Protein AF-A0A1E3LH32-F1 (afdb_monomer)

Solvent-accessible surface area (backbone atoms only — not comparable to full-atom values): 4294 Å² total; per-residue (Å²): 134,82,78,82,80,76,55,66,51,58,52,52,28,51,50,29,52,51,51,40,52,54,39,50,51,53,37,54,48,51,74,64,54,79,85,58,57,85,90,45,48,70,58,46,52,52,49,39,53,54,38,53,56,49,40,56,53,31,50,54,51,26,51,53,23,50,52,53,33,43,74,70,62,78,51,129

Sequence (76 aa):
MSAPKIPEHVREAMHAHTDLNTFGVIVAILEGGCLYRNDSQPVALKMIQMCNKEMQRLLKAQDAAIVTSRAKGDLK

Radius of gyration: 16.99 Å; Cα contacts (8 Å, |Δi|>4): 54; chains: 1; bounding box: 30×30×48 Å

pLDDT: mean 84.76, std 10.17, range [49.97, 96.0]

Foldseek 3Di:
DDPDDDPVLNVLLVVLVVLLVVLVVLLVVLVVVPPDDPVCNVVSVVSNVVSVVVNVVSVVSNVVSVVVCVVVVVDD

Structure (mmCIF, N/CA/C/O backbone):
data_AF-A0A1E3LH32-F1
#
_entry.id   AF-A0A1E3LH32-F1
#
loop_
_atom_site.group_PDB
_atom_site.id
_atom_site.type_symbol
_atom_site.label_atom_id
_atom_site.label_alt_id
_atom_site.label_comp_id
_atom_site.label_asym_id
_atom_site.label_entity_id
_atom_site.label_seq_id
_atom_site.pdbx_PDB_ins_code
_atom_site.Cartn_x
_atom_site.Cartn_y
_atom_site.Cartn_z
_atom_site.occupancy
_atom_site.B_iso_or_equiv
_atom_site.auth_seq_id
_atom_site.auth_comp_id
_atom_site.auth_asym_id
_atom_site.auth_atom_id
_atom_site.pdbx_PDB_model_num
ATOM 1 N N . MET A 1 1 ? -11.305 -28.037 25.534 1.00 49.97 1 MET A N 1
ATOM 2 C CA . MET A 1 1 ? -10.977 -26.601 25.681 1.00 49.97 1 MET A CA 1
ATOM 3 C C . MET A 1 1 ? -11.177 -25.947 24.323 1.00 49.97 1 MET A C 1
ATOM 5 O O . MET A 1 1 ? -10.495 -26.335 23.387 1.00 49.97 1 MET A O 1
ATOM 9 N N . SER A 1 2 ? -12.171 -25.067 24.176 1.00 55.91 2 SER A N 1
ATOM 10 C CA . SER A 1 2 ? -12.404 -24.349 22.913 1.00 55.91 2 SER A CA 1
ATOM 11 C C . SER A 1 2 ? -11.364 -23.238 22.779 1.00 55.91 2 SER A C 1
ATOM 13 O O . SER A 1 2 ? -11.147 -22.507 23.743 1.00 55.91 2 SER A O 1
ATOM 15 N N . ALA A 1 3 ? -10.715 -23.121 21.619 1.00 65.00 3 ALA A N 1
ATOM 16 C CA . ALA A 1 3 ? -9.757 -22.049 21.361 1.00 65.00 3 ALA A CA 1
ATOM 17 C C . ALA A 1 3 ? -10.426 -20.670 21.550 1.00 65.00 3 ALA A C 1
ATOM 19 O O . ALA A 1 3 ? -11.603 -20.519 21.190 1.00 65.00 3 ALA A O 1
ATOM 20 N N . PRO A 1 4 ? -9.718 -19.672 22.110 1.00 66.50 4 PRO A N 1
ATOM 21 C CA . PRO A 1 4 ? -10.248 -18.321 22.225 1.00 66.50 4 PRO A CA 1
ATOM 22 C C . PRO A 1 4 ? -10.555 -17.775 20.825 1.00 66.50 4 PRO A C 1
ATOM 24 O O . PRO A 1 4 ? -9.710 -17.807 19.929 1.00 66.50 4 PRO A O 1
ATOM 27 N N . LYS A 1 5 ? -11.789 -17.302 20.618 1.00 80.19 5 LYS A N 1
ATOM 28 C CA . LYS A 1 5 ? -12.179 -16.646 19.366 1.00 80.19 5 LYS A CA 1
ATOM 29 C C . LYS A 1 5 ? -11.475 -15.295 19.297 1.00 80.19 5 LYS A C 1
ATOM 31 O O . LYS A 1 5 ? -11.765 -14.417 20.104 1.00 80.19 5 LYS A O 1
ATOM 36 N N . ILE A 1 6 ? -10.564 -15.145 18.338 1.00 78.69 6 ILE A N 1
ATOM 37 C CA . ILE A 1 6 ? -9.929 -13.860 18.032 1.00 78.69 6 ILE A CA 1
ATOM 38 C C . ILE A 1 6 ? -11.034 -12.885 17.595 1.00 78.69 6 ILE A C 1
ATOM 40 O O . ILE A 1 6 ? -11.812 -13.239 16.700 1.00 78.69 6 ILE A O 1
ATOM 44 N N . PRO A 1 7 ? -11.140 -11.694 18.209 1.00 82.50 7 PRO A N 1
ATOM 45 C CA . PRO A 1 7 ? -12.099 -10.685 17.784 1.00 82.50 7 PRO A CA 1
ATOM 46 C C . PRO A 1 7 ? -11.874 -10.286 16.322 1.00 82.50 7 PRO A C 1
ATOM 48 O O . PRO A 1 7 ? -10.734 -10.138 15.888 1.00 82.50 7 PRO A O 1
ATOM 51 N N . GLU A 1 8 ? -12.950 -10.065 15.566 1.00 83.25 8 GLU A N 1
ATOM 52 C CA . GLU A 1 8 ? -12.838 -9.831 14.117 1.00 83.25 8 GLU A CA 1
ATOM 53 C C . GLU A 1 8 ? -11.970 -8.616 13.770 1.00 83.25 8 GLU A C 1
ATOM 55 O O . GLU A 1 8 ? -11.104 -8.698 12.911 1.00 83.25 8 GLU A O 1
ATOM 60 N N . HIS A 1 9 ? -12.084 -7.535 14.539 1.00 78.31 9 HIS A N 1
ATOM 61 C CA . HIS A 1 9 ? -11.251 -6.345 14.364 1.00 78.31 9 HIS A CA 1
ATOM 62 C C . HIS A 1 9 ? -9.745 -6.616 14.588 1.00 78.31 9 HIS A C 1
ATOM 64 O O . HIS A 1 9 ? -8.900 -5.981 13.965 1.00 78.31 9 HIS A O 1
ATOM 70 N N . VAL A 1 10 ? -9.380 -7.579 15.446 1.00 80.44 10 VAL A N 1
ATOM 71 C CA . VAL A 1 10 ? -7.977 -8.001 15.620 1.00 80.44 10 VAL A CA 1
ATOM 72 C C . VAL A 1 10 ? -7.510 -8.777 14.391 1.00 80.44 10 VAL A C 1
ATOM 74 O O . VAL A 1 10 ? -6.408 -8.546 13.900 1.00 80.44 10 VAL A O 1
ATOM 77 N N . ARG A 1 11 ? -8.360 -9.658 13.849 1.00 85.44 11 ARG A N 1
ATOM 78 C CA . ARG A 1 11 ? -8.082 -10.390 12.605 1.00 85.44 11 ARG A CA 1
ATOM 79 C C . ARG A 1 11 ? -7.895 -9.430 11.424 1.00 85.44 11 ARG A C 1
ATOM 81 O O . ARG A 1 11 ? -6.935 -9.578 10.674 1.00 85.44 11 ARG A O 1
ATOM 88 N N . GLU A 1 12 ? -8.765 -8.433 11.288 1.00 80.44 12 GLU A N 1
ATOM 89 C CA . GLU A 1 12 ? -8.665 -7.386 10.264 1.00 80.44 12 GLU A CA 1
ATOM 90 C C . GLU A 1 12 ? -7.356 -6.595 10.387 1.00 80.44 12 GLU A C 1
ATOM 92 O O . GLU A 1 12 ? -6.660 -6.403 9.391 1.00 80.44 12 GLU A O 1
ATOM 97 N N . ALA A 1 13 ? -6.966 -6.203 11.607 1.00 79.38 13 ALA A N 1
ATOM 98 C CA . ALA A 1 13 ? -5.693 -5.524 11.850 1.00 79.38 13 ALA A CA 1
ATOM 99 C C . ALA A 1 13 ? -4.478 -6.397 11.491 1.00 79.38 13 ALA A C 1
ATOM 101 O O . ALA A 1 13 ? -3.504 -5.892 10.929 1.00 79.38 13 ALA A O 1
ATOM 102 N N . MET A 1 14 ? -4.531 -7.701 11.789 1.00 85.31 14 MET A N 1
ATOM 103 C CA . MET A 1 14 ? -3.476 -8.654 11.430 1.00 85.31 14 MET A CA 1
ATOM 104 C C . MET A 1 14 ? -3.352 -8.818 9.914 1.00 85.31 14 MET A C 1
ATOM 106 O O . MET A 1 14 ? -2.243 -8.738 9.390 1.00 85.31 14 MET A O 1
ATOM 110 N N . HIS A 1 15 ? -4.471 -9.002 9.205 1.00 88.06 15 HIS A N 1
ATOM 111 C CA . HIS A 1 15 ? -4.456 -9.108 7.744 1.00 88.06 15 HIS A CA 1
ATOM 112 C C . HIS A 1 15 ? -3.938 -7.829 7.095 1.00 88.06 15 HIS A C 1
ATOM 114 O O . HIS A 1 15 ? -3.025 -7.900 6.278 1.00 88.06 15 HIS A O 1
ATOM 120 N N . ALA A 1 16 ? -4.430 -6.664 7.526 1.00 83.81 16 ALA A N 1
ATOM 121 C CA . ALA A 1 16 ? -3.945 -5.390 7.016 1.00 83.81 16 ALA A CA 1
ATOM 122 C C . ALA A 1 16 ? -2.432 -5.230 7.232 1.00 83.81 16 ALA A C 1
ATOM 124 O O . ALA A 1 16 ? -1.731 -4.785 6.328 1.00 83.81 16 ALA A O 1
ATOM 125 N N . HIS A 1 17 ? -1.905 -5.648 8.388 1.00 86.19 17 HIS A N 1
ATOM 126 C CA . HIS A 1 17 ? -0.468 -5.619 8.655 1.00 86.19 17 HIS A CA 1
ATOM 127 C C . HIS A 1 17 ? 0.338 -6.533 7.720 1.00 86.19 17 HIS A C 1
ATOM 129 O O . HIS A 1 17 ? 1.370 -6.119 7.190 1.00 86.19 17 HIS A O 1
ATOM 135 N N . THR A 1 18 ? -0.120 -7.770 7.507 1.00 91.31 18 THR A N 1
ATOM 136 C CA . THR A 1 18 ? 0.535 -8.707 6.583 1.00 91.31 18 THR A CA 1
ATOM 137 C C . THR A 1 18 ? 0.517 -8.178 5.152 1.00 91.31 18 THR A C 1
ATOM 139 O O . THR A 1 18 ? 1.568 -8.150 4.512 1.00 91.31 18 THR A O 1
ATOM 142 N N . ASP A 1 19 ? -0.631 -7.693 4.680 1.00 90.31 19 ASP A N 1
ATOM 143 C CA . ASP A 1 19 ? -0.783 -7.160 3.326 1.00 90.31 19 ASP A CA 1
ATOM 144 C C . ASP A 1 19 ? 0.098 -5.919 3.112 1.00 90.31 19 ASP A C 1
ATOM 146 O O . ASP A 1 19 ? 0.760 -5.797 2.080 1.00 90.31 19 ASP A O 1
ATOM 150 N N . LEU A 1 20 ? 0.186 -5.031 4.112 1.00 91.12 20 LEU A N 1
ATOM 151 C CA . LEU A 1 20 ? 1.102 -3.886 4.099 1.00 91.12 20 LEU A CA 1
ATOM 152 C C . LEU A 1 20 ? 2.557 -4.322 3.920 1.00 91.12 20 LEU A C 1
ATOM 154 O O . LEU A 1 20 ? 3.271 -3.751 3.096 1.00 91.12 20 LEU A O 1
ATOM 158 N N . ASN A 1 21 ? 2.992 -5.347 4.654 1.00 93.81 21 ASN A N 1
ATOM 159 C CA . ASN A 1 21 ? 4.348 -5.869 4.533 1.00 93.81 21 ASN A CA 1
ATOM 160 C C . ASN A 1 21 ? 4.598 -6.472 3.141 1.00 93.81 21 ASN A C 1
ATOM 162 O O . ASN A 1 21 ? 5.634 -6.215 2.531 1.00 93.81 21 ASN A O 1
ATOM 166 N N . THR A 1 22 ? 3.634 -7.222 2.599 1.00 94.50 22 THR A N 1
ATOM 167 C CA . THR A 1 22 ? 3.726 -7.783 1.245 1.00 94.50 22 THR A CA 1
ATOM 168 C C . THR A 1 22 ? 3.853 -6.692 0.184 1.00 94.50 22 THR A C 1
ATOM 170 O O . THR A 1 22 ? 4.753 -6.763 -0.656 1.00 94.50 22 THR A O 1
ATOM 173 N N . PHE A 1 23 ? 3.008 -5.658 0.225 1.00 92.38 23 PHE A N 1
ATOM 174 C CA . PHE A 1 23 ? 3.107 -4.544 -0.720 1.00 92.38 23 PHE A CA 1
ATOM 175 C C . PHE A 1 23 ? 4.411 -3.761 -0.556 1.00 92.38 23 PHE A C 1
ATOM 177 O O . PHE A 1 23 ? 5.029 -3.415 -1.562 1.00 92.38 23 PHE A O 1
ATOM 184 N N . GLY A 1 24 ? 4.873 -3.551 0.679 1.00 92.31 24 GLY A N 1
ATOM 185 C CA . GLY A 1 24 ? 6.161 -2.918 0.955 1.00 92.31 24 GLY A CA 1
ATOM 186 C C . GLY A 1 24 ? 7.335 -3.676 0.332 1.00 92.31 24 GLY A C 1
ATOM 187 O O . GLY A 1 24 ? 8.193 -3.067 -0.304 1.00 92.31 24 GLY A O 1
ATOM 188 N N . VAL A 1 25 ? 7.343 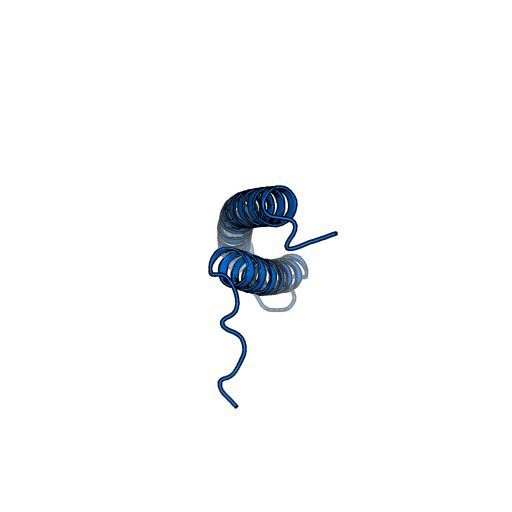-5.010 0.426 1.00 94.25 25 VAL A N 1
ATOM 189 C CA 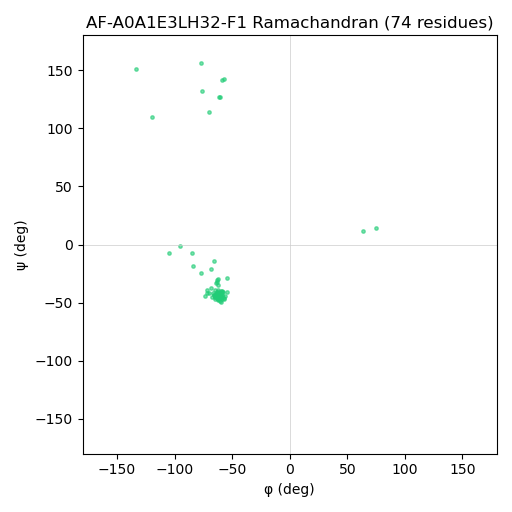. VAL A 1 25 ? 8.365 -5.855 -0.216 1.00 94.25 25 VAL A CA 1
ATOM 190 C C . VAL A 1 25 ? 8.321 -5.727 -1.739 1.00 94.25 25 VAL A C 1
ATOM 192 O O . VAL A 1 25 ? 9.368 -5.577 -2.366 1.00 94.25 25 VAL A O 1
ATOM 195 N N . ILE A 1 26 ? 7.129 -5.747 -2.347 1.00 91.88 26 ILE A N 1
ATOM 196 C CA . ILE A 1 26 ? 6.981 -5.574 -3.802 1.00 91.88 26 ILE A CA 1
ATOM 197 C C . ILE A 1 26 ? 7.531 -4.212 -4.237 1.00 91.88 26 ILE A C 1
ATOM 199 O O . ILE A 1 26 ? 8.286 -4.142 -5.206 1.00 91.88 26 ILE A O 1
ATOM 203 N N . VAL A 1 27 ? 7.190 -3.141 -3.515 1.00 93.38 27 VAL A N 1
ATOM 204 C CA . VAL A 1 27 ? 7.699 -1.793 -3.799 1.00 93.38 27 VAL A CA 1
ATOM 205 C C . VAL A 1 27 ? 9.220 -1.759 -3.697 1.00 93.38 27 VAL A C 1
ATOM 207 O O . VAL A 1 27 ? 9.855 -1.339 -4.655 1.00 93.38 27 VAL A O 1
ATOM 210 N N . ALA A 1 28 ? 9.812 -2.282 -2.621 1.00 92.19 28 ALA A N 1
ATOM 211 C CA . ALA A 1 28 ? 11.264 -2.285 -2.434 1.00 92.19 28 ALA A CA 1
ATOM 212 C C . ALA A 1 28 ? 12.008 -3.034 -3.554 1.00 92.19 28 ALA A C 1
ATOM 214 O O . ALA A 1 28 ? 13.047 -2.585 -4.038 1.00 92.19 28 ALA A O 1
ATOM 215 N N . ILE A 1 29 ? 11.459 -4.166 -3.999 1.00 91.19 29 ILE A N 1
ATOM 216 C CA . ILE A 1 29 ? 12.009 -4.947 -5.110 1.00 91.19 29 ILE A CA 1
ATOM 217 C C . ILE A 1 29 ? 11.952 -4.157 -6.424 1.00 91.19 29 ILE A C 1
ATOM 219 O O . ILE A 1 29 ? 12.919 -4.152 -7.189 1.00 91.19 29 ILE A O 1
ATOM 223 N N . LEU A 1 30 ? 10.824 -3.497 -6.699 1.00 90.19 30 LEU A N 1
ATOM 224 C CA . LEU A 1 30 ? 10.652 -2.702 -7.912 1.00 90.19 30 LEU A CA 1
ATOM 225 C C . LEU A 1 30 ? 11.509 -1.427 -7.871 1.00 90.19 30 LEU A C 1
ATOM 227 O O . LEU A 1 30 ? 12.164 -1.096 -8.849 1.00 90.19 30 LEU A O 1
ATOM 231 N N . GLU A 1 31 ? 11.594 -0.730 -6.746 1.00 89.00 31 GLU A N 1
ATOM 232 C CA . GLU A 1 31 ? 12.462 0.446 -6.604 1.00 89.00 31 GL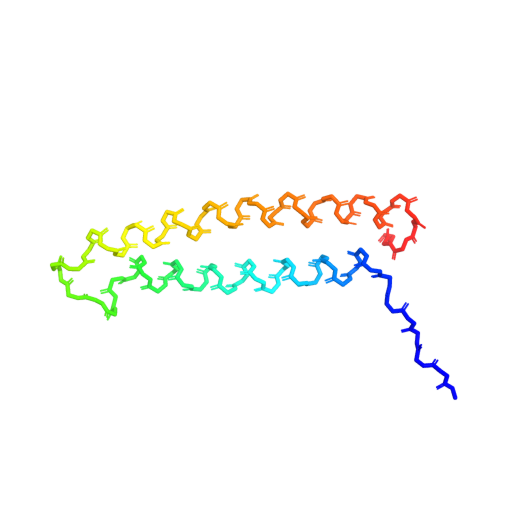U A CA 1
ATOM 233 C C . GLU A 1 31 ? 13.947 0.092 -6.732 1.00 89.00 31 GLU A C 1
ATOM 235 O O . GLU A 1 31 ? 14.720 0.866 -7.296 1.00 89.00 31 GLU A O 1
ATOM 240 N N . GLY A 1 32 ? 14.340 -1.104 -6.284 1.00 86.88 32 GLY A N 1
ATOM 241 C CA . GLY A 1 32 ? 15.699 -1.616 -6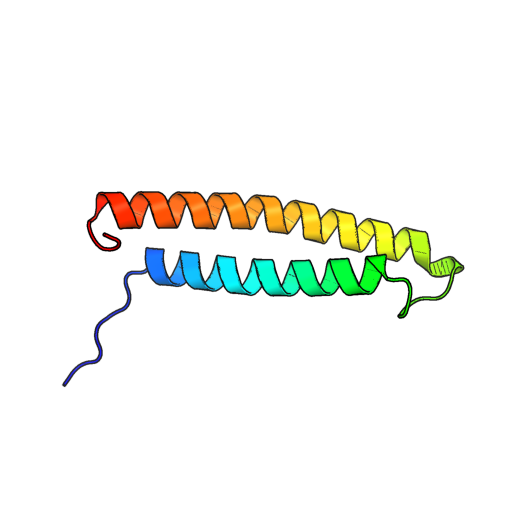.446 1.00 86.88 32 GLY A CA 1
ATOM 242 C C . GLY A 1 32 ? 16.107 -1.874 -7.901 1.00 86.88 32 GLY A C 1
ATOM 243 O O . GLY A 1 32 ? 17.292 -2.059 -8.167 1.00 86.88 32 GLY A O 1
ATOM 244 N N . GLY A 1 33 ? 15.158 -1.910 -8.847 1.00 80.75 33 GLY A N 1
ATOM 245 C CA . GLY A 1 33 ? 15.437 -2.056 -10.280 1.00 80.75 33 GLY A CA 1
ATOM 246 C C . GLY A 1 33 ? 16.106 -3.378 -10.677 1.00 80.75 33 GLY A C 1
ATOM 247 O O . GLY A 1 33 ? 16.580 -3.513 -11.801 1.00 80.75 33 GLY A O 1
ATOM 248 N N . CYS A 1 34 ? 16.164 -4.361 -9.774 1.00 78.00 34 CYS A N 1
ATOM 249 C CA . CYS A 1 34 ? 16.934 -5.590 -9.967 1.00 78.00 34 CYS A CA 1
ATOM 250 C C . CYS A 1 34 ? 16.196 -6.669 -10.776 1.00 78.00 34 CYS A C 1
ATOM 252 O O . CYS A 1 34 ? 16.837 -7.579 -11.298 1.00 78.00 34 CYS A O 1
ATOM 254 N N . LEU A 1 35 ? 14.864 -6.580 -10.893 1.00 76.62 35 LEU A N 1
ATOM 255 C CA . LEU A 1 35 ? 14.030 -7.615 -11.521 1.00 76.62 35 LEU A CA 1
ATOM 256 C C . LEU A 1 35 ? 13.506 -7.273 -12.922 1.00 76.62 35 LEU A C 1
ATOM 258 O O . LEU A 1 35 ? 12.901 -8.136 -13.557 1.00 76.62 35 LEU A O 1
ATOM 262 N N . TYR A 1 36 ? 13.702 -6.052 -13.423 1.00 79.38 36 TYR A N 1
ATOM 263 C CA . TYR A 1 36 ? 13.160 -5.645 -14.722 1.00 79.38 36 TYR A CA 1
ATOM 264 C C . TYR A 1 36 ? 14.189 -4.916 -15.587 1.00 79.38 36 TYR A C 1
ATOM 266 O O . TYR A 1 36 ? 15.107 -4.266 -15.097 1.00 79.38 36 T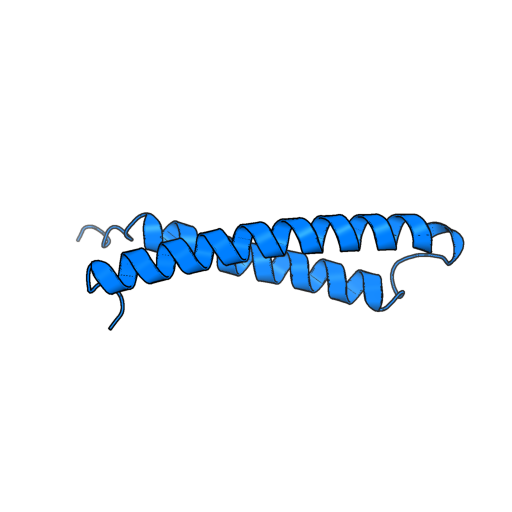YR A O 1
ATOM 274 N N . ARG A 1 37 ? 14.038 -5.043 -16.909 1.00 78.56 37 ARG A N 1
ATOM 275 C CA . ARG A 1 37 ? 14.882 -4.358 -17.898 1.00 78.56 37 ARG A CA 1
ATOM 276 C C . ARG A 1 37 ? 14.464 -2.888 -18.021 1.00 78.56 37 ARG A C 1
ATOM 278 O O . ARG A 1 37 ? 13.319 -2.548 -17.745 1.00 78.56 37 ARG A O 1
ATOM 285 N N . ASN A 1 38 ? 15.368 -2.012 -18.466 1.00 76.50 38 ASN A N 1
ATOM 286 C CA . ASN A 1 38 ? 15.137 -0.555 -18.526 1.00 76.50 38 ASN A CA 1
ATOM 287 C C . ASN A 1 38 ? 13.870 -0.136 -19.305 1.00 76.50 38 ASN A C 1
ATOM 289 O O . ASN A 1 38 ? 13.257 0.877 -18.989 1.00 76.50 38 ASN A O 1
ATOM 293 N N . ASP A 1 39 ? 13.443 -0.924 -20.292 1.00 84.69 39 ASP A N 1
ATOM 294 C CA . ASP A 1 39 ? 12.206 -0.719 -21.061 1.00 84.69 39 ASP A CA 1
ATOM 295 C C . ASP A 1 39 ? 10.918 -0.944 -20.244 1.00 84.69 39 ASP A C 1
ATOM 297 O O . ASP A 1 39 ? 9.854 -0.425 -20.577 1.00 84.69 39 ASP A O 1
ATOM 301 N N . SER A 1 40 ? 11.019 -1.679 -19.140 1.00 86.50 40 SER A N 1
ATOM 302 C CA . SER A 1 40 ? 9.913 -2.068 -18.265 1.00 86.50 40 SER A CA 1
ATOM 303 C C . SER A 1 40 ? 9.735 -1.121 -17.069 1.00 86.50 40 SER A C 1
ATOM 305 O O . SER A 1 40 ? 8.796 -1.279 -16.285 1.00 86.50 40 SER A O 1
ATOM 307 N N . GLN A 1 41 ? 10.586 -0.094 -16.942 1.00 88.31 41 GLN A N 1
ATOM 308 C CA . GLN A 1 41 ? 10.521 0.908 -15.872 1.00 88.31 41 GLN A CA 1
ATOM 309 C C . GLN A 1 41 ? 9.151 1.610 -15.761 1.00 88.31 41 GLN A C 1
ATOM 311 O O . GLN A 1 41 ? 8.658 1.758 -14.640 1.00 88.31 41 GLN A O 1
ATOM 316 N N . PRO A 1 42 ? 8.461 1.993 -16.858 1.00 91.38 42 PRO A N 1
ATOM 317 C CA . PRO A 1 42 ? 7.136 2.606 -16.752 1.00 91.38 42 PRO A CA 1
ATOM 318 C C . PRO A 1 42 ? 6.083 1.673 -16.137 1.00 91.38 42 PRO A C 1
ATOM 320 O O . PRO A 1 42 ? 5.168 2.134 -15.453 1.00 91.38 42 PRO A O 1
ATOM 323 N N . VAL A 1 43 ? 6.199 0.361 -16.368 1.00 91.25 43 VAL A N 1
ATOM 324 C CA . VAL A 1 43 ? 5.296 -0.644 -15.789 1.00 91.25 43 VAL A CA 1
ATOM 325 C C . VAL A 1 43 ? 5.593 -0.821 -14.302 1.00 91.25 43 VAL A C 1
ATOM 327 O O . VAL A 1 43 ? 4.660 -0.788 -13.499 1.00 91.25 43 VAL A O 1
ATOM 330 N N . ALA A 1 44 ? 6.872 -0.909 -13.925 1.00 90.50 44 ALA A N 1
ATOM 331 C CA . ALA A 1 44 ? 7.290 -0.961 -12.526 1.00 90.50 44 ALA A CA 1
ATOM 332 C C . ALA A 1 44 ? 6.771 0.252 -11.731 1.00 90.50 44 ALA A C 1
ATOM 334 O O . ALA A 1 44 ? 6.181 0.084 -10.666 1.00 90.50 44 ALA A O 1
ATOM 335 N N . LEU A 1 45 ? 6.872 1.464 -12.291 1.00 92.38 45 LEU A N 1
ATOM 336 C CA . LEU A 1 45 ? 6.336 2.683 -11.673 1.00 92.38 45 LEU A CA 1
ATOM 337 C C . LEU A 1 45 ? 4.814 2.629 -11.473 1.00 92.38 45 LEU A C 1
ATOM 339 O O . LEU A 1 45 ? 4.322 3.018 -10.414 1.00 92.38 45 LEU A O 1
ATOM 343 N N . LYS A 1 46 ? 4.054 2.111 -12.447 1.00 94.75 46 LYS A N 1
ATOM 344 C CA . LYS A 1 46 ? 2.602 1.912 -12.285 1.00 94.75 46 LYS A CA 1
ATOM 345 C C . LYS A 1 46 ? 2.287 0.906 -11.178 1.00 94.75 46 LYS A C 1
ATOM 347 O O . LYS A 1 46 ? 1.367 1.132 -10.397 1.00 94.75 46 LYS A O 1
ATOM 352 N N . MET A 1 47 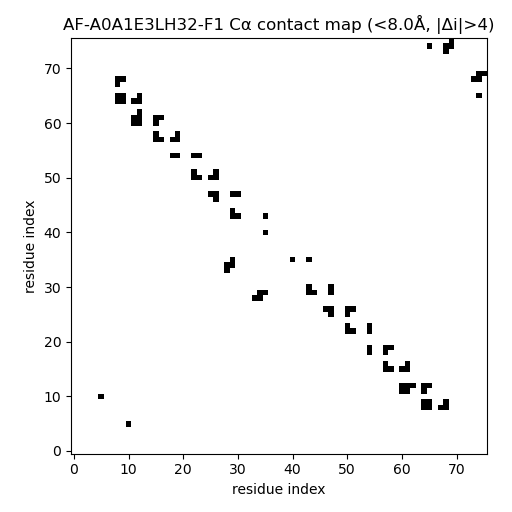? 3.043 -0.188 -11.090 1.00 93.50 47 MET A N 1
ATOM 353 C CA . MET A 1 47 ? 2.876 -1.186 -10.029 1.00 93.50 47 MET A CA 1
ATOM 354 C C . MET A 1 47 ? 3.170 -0.595 -8.648 1.00 93.50 47 MET A C 1
ATOM 356 O O . MET A 1 47 ? 2.371 -0.790 -7.734 1.00 93.50 47 MET A O 1
ATOM 360 N N . ILE A 1 48 ? 4.238 0.197 -8.515 1.00 94.00 48 ILE A N 1
ATOM 361 C CA . ILE A 1 48 ? 4.562 0.930 -7.283 1.00 94.00 48 ILE A CA 1
ATOM 362 C C . ILE A 1 48 ? 3.413 1.869 -6.896 1.00 94.00 48 ILE A C 1
ATOM 364 O O . ILE A 1 48 ? 2.966 1.858 -5.752 1.00 94.00 48 ILE A O 1
ATOM 368 N N . GLN A 1 49 ? 2.873 2.640 -7.845 1.00 96.00 49 GLN A N 1
ATOM 369 C CA . GLN A 1 49 ? 1.737 3.533 -7.589 1.00 96.00 49 GLN A CA 1
ATOM 370 C C . GLN A 1 49 ? 0.495 2.778 -7.095 1.00 96.00 49 GLN A C 1
ATOM 372 O O . GLN A 1 49 ? -0.166 3.234 -6.161 1.00 96.00 49 GLN A O 1
ATOM 377 N N . MET A 1 50 ? 0.183 1.621 -7.687 1.00 95.56 50 MET A N 1
ATOM 378 C CA . MET A 1 50 ? -0.929 0.782 -7.232 1.00 95.56 50 MET A CA 1
ATOM 379 C C . MET A 1 50 ? -0.687 0.236 -5.822 1.00 95.56 50 MET A C 1
ATOM 381 O O . MET A 1 50 ? -1.582 0.335 -4.983 1.00 95.56 50 MET A O 1
ATOM 385 N N . CYS A 1 51 ? 0.521 -0.262 -5.537 1.00 93.56 51 CYS A N 1
ATOM 386 C CA . CYS A 1 51 ? 0.887 -0.749 -4.206 1.00 93.56 51 CYS A CA 1
ATOM 387 C C . CYS A 1 51 ? 0.786 0.370 -3.163 1.00 93.56 51 CYS A C 1
ATOM 389 O O . CYS A 1 51 ? 0.160 0.182 -2.129 1.00 93.56 51 CYS A O 1
ATOM 391 N N . ASN A 1 52 ? 1.309 1.563 -3.452 1.00 94.75 52 ASN A N 1
ATOM 392 C CA . ASN A 1 52 ? 1.229 2.716 -2.551 1.00 94.75 52 ASN A CA 1
ATOM 393 C C . ASN A 1 52 ? -0.216 3.132 -2.256 1.00 94.75 52 ASN A C 1
ATOM 395 O O . ASN A 1 52 ? -0.562 3.400 -1.104 1.00 94.75 52 ASN A O 1
ATOM 399 N N . LYS A 1 53 ? -1.082 3.149 -3.277 1.00 95.25 53 LYS A N 1
ATOM 400 C CA . LYS A 1 53 ? -2.510 3.437 -3.097 1.00 95.25 53 LYS A CA 1
ATOM 401 C C . LYS A 1 53 ? -3.177 2.409 -2.179 1.00 95.25 53 LYS A C 1
ATOM 403 O O . LYS A 1 53 ? -3.958 2.785 -1.306 1.00 95.25 53 LYS A O 1
ATOM 408 N N . GLU A 1 54 ? -2.862 1.132 -2.364 1.00 93.81 54 GLU A N 1
ATOM 409 C CA . GLU A 1 54 ? -3.440 0.057 -1.562 1.00 93.81 54 GLU A CA 1
ATOM 410 C C . GLU A 1 54 ? -2.897 0.053 -0.128 1.00 93.81 54 GLU A C 1
ATOM 412 O O . GLU A 1 54 ? -3.672 -0.058 0.820 1.00 93.81 54 GLU A O 1
ATOM 417 N N . MET A 1 55 ? -1.601 0.315 0.060 1.00 93.25 55 MET A N 1
ATOM 418 C CA . MET A 1 55 ? -1.007 0.494 1.385 1.00 93.25 55 MET A CA 1
ATOM 419 C C . MET A 1 55 ? -1.662 1.651 2.149 1.00 93.25 55 MET A C 1
ATOM 421 O O . MET A 1 55 ? -1.991 1.505 3.321 1.00 93.25 55 MET A O 1
ATOM 425 N N . GLN A 1 56 ? -1.958 2.780 1.497 1.00 94.69 56 GLN A N 1
ATOM 426 C CA . GLN A 1 56 ? -2.704 3.868 2.143 1.00 94.69 56 GLN A CA 1
ATOM 427 C C . GLN A 1 56 ? -4.123 3.457 2.564 1.00 94.69 56 GLN A C 1
ATOM 429 O O . GLN A 1 56 ? -4.620 3.925 3.590 1.00 94.69 56 GLN A O 1
ATOM 434 N N . ARG A 1 57 ? -4.794 2.596 1.787 1.00 92.69 57 ARG A N 1
ATOM 435 C CA . ARG A 1 57 ? -6.114 2.056 2.145 1.00 92.69 57 ARG A CA 1
ATOM 436 C C . ARG A 1 57 ? -6.018 1.130 3.358 1.00 92.69 57 ARG A C 1
ATOM 438 O O . ARG A 1 57 ? -6.824 1.255 4.278 1.00 92.69 57 ARG A O 1
ATOM 445 N N . LEU A 1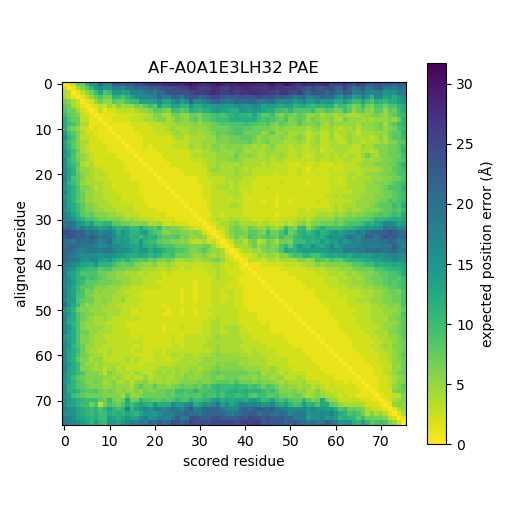 58 ? -5.030 0.238 3.366 1.00 91.25 58 LEU A N 1
ATOM 446 C CA . LEU A 1 58 ? -4.809 -0.732 4.437 1.00 91.25 58 LEU A CA 1
ATOM 447 C C . LEU A 1 58 ? -4.358 -0.076 5.742 1.00 91.25 58 LEU A C 1
ATOM 449 O O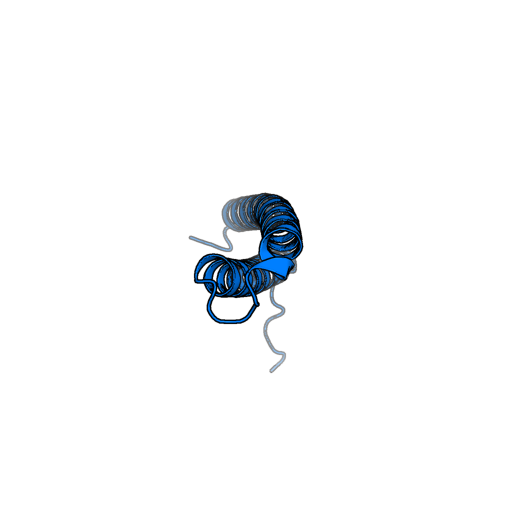 . LEU A 1 58 ? -4.849 -0.469 6.793 1.00 91.25 58 LEU A O 1
ATOM 453 N N . LEU A 1 59 ? -3.522 0.967 5.687 1.00 91.75 59 LEU A N 1
ATOM 454 C CA . LEU A 1 59 ? -3.157 1.764 6.865 1.00 91.75 59 LEU A CA 1
ATOM 455 C C . LEU A 1 59 ? -4.399 2.344 7.546 1.00 91.75 59 LEU A C 1
ATOM 457 O O . LEU A 1 59 ? -4.577 2.176 8.746 1.00 91.75 59 LEU A O 1
ATOM 461 N N . LYS A 1 60 ? -5.323 2.935 6.776 1.00 91.25 60 LYS A N 1
ATOM 462 C CA . LYS A 1 60 ? -6.586 3.457 7.326 1.00 91.25 60 LYS A CA 1
ATOM 463 C C . LYS A 1 60 ? -7.442 2.363 7.967 1.00 91.25 60 LYS A C 1
ATOM 465 O O . LYS A 1 60 ? -8.051 2.601 9.007 1.00 91.25 60 LYS A O 1
ATOM 470 N N . ALA A 1 61 ? -7.509 1.185 7.346 1.00 85.94 61 ALA A N 1
ATOM 471 C CA . ALA A 1 61 ? -8.247 0.047 7.892 1.00 85.94 61 ALA A CA 1
ATOM 472 C C . ALA A 1 61 ? -7.607 -0.466 9.193 1.00 85.94 61 ALA A C 1
ATOM 474 O O . ALA A 1 61 ? -8.311 -0.701 10.174 1.00 85.94 61 ALA A O 1
ATOM 475 N N . GLN A 1 62 ? -6.276 -0.569 9.223 1.00 85.62 62 GLN A N 1
ATOM 476 C CA . GLN A 1 62 ? -5.516 -0.963 10.402 1.00 85.62 62 GLN A CA 1
ATOM 477 C C . GLN A 1 62 ? -5.698 0.040 11.549 1.00 85.62 62 GLN A C 1
ATOM 479 O O . GLN A 1 62 ? -6.006 -0.371 12.666 1.00 85.62 62 GLN A O 1
ATOM 484 N N . ASP A 1 63 ? -5.578 1.341 11.281 1.00 88.81 63 ASP A N 1
ATOM 485 C CA . ASP A 1 63 ? -5.779 2.396 12.278 1.00 88.81 63 ASP A CA 1
ATOM 486 C C . ASP A 1 63 ? -7.195 2.346 12.866 1.00 88.81 63 ASP A C 1
ATOM 488 O O . ASP A 1 63 ? -7.367 2.380 14.086 1.00 88.81 63 ASP A O 1
ATOM 492 N N . ALA A 1 64 ? -8.222 2.194 12.021 1.00 87.56 64 ALA A N 1
ATOM 493 C CA . ALA A 1 64 ? -9.607 2.058 12.470 1.00 87.56 64 ALA A CA 1
ATOM 494 C C . ALA A 1 64 ? -9.816 0.817 13.358 1.00 87.56 64 ALA A C 1
ATOM 496 O O . ALA A 1 64 ? -10.489 0.888 14.395 1.00 87.56 64 ALA A O 1
ATOM 497 N N . ALA A 1 65 ? -9.207 -0.310 12.988 1.00 84.12 65 ALA A N 1
ATOM 498 C CA . ALA A 1 65 ? -9.261 -1.543 13.761 1.00 84.12 65 ALA A CA 1
ATOM 499 C C . ALA A 1 65 ? -8.540 -1.413 15.118 1.00 84.12 65 ALA A C 1
ATOM 501 O O . ALA A 1 65 ? -9.081 -1.835 16.143 1.00 84.12 65 ALA A O 1
ATOM 502 N N . ILE A 1 66 ? -7.372 -0.759 15.160 1.00 84.12 66 ILE A N 1
ATOM 503 C CA . ILE A 1 66 ? -6.621 -0.487 16.398 1.00 84.12 66 ILE A CA 1
ATOM 504 C C . ILE A 1 66 ? -7.409 0.449 17.319 1.00 84.12 66 ILE A C 1
ATOM 506 O O . ILE A 1 66 ? -7.515 0.179 18.516 1.00 84.12 66 ILE A O 1
ATOM 510 N N . VAL A 1 67 ? -7.994 1.527 16.787 1.00 87.81 67 VAL A N 1
ATOM 511 C CA . VAL A 1 67 ? -8.841 2.446 17.568 1.00 87.81 67 VAL A CA 1
ATOM 512 C C . VAL A 1 67 ? -10.030 1.698 18.170 1.00 87.81 67 VAL A C 1
ATOM 514 O O . VAL A 1 67 ? -10.313 1.848 19.358 1.00 87.81 67 VAL A O 1
ATOM 517 N N . THR A 1 68 ? -10.678 0.838 17.383 1.00 83.75 68 THR A N 1
ATOM 518 C CA . THR A 1 68 ? -11.795 0.004 17.850 1.00 83.75 68 THR A CA 1
ATOM 519 C C . THR A 1 68 ? -11.362 -0.952 18.961 1.00 83.75 68 THR A C 1
ATOM 521 O O . THR A 1 68 ? -12.069 -1.105 19.955 1.00 83.75 68 THR A O 1
ATOM 524 N N . SER A 1 69 ? -10.188 -1.567 18.821 1.00 82.06 69 SER A N 1
ATOM 525 C CA . SER A 1 69 ? -9.627 -2.486 19.811 1.00 82.06 69 SER A CA 1
ATOM 526 C C . SER A 1 69 ? -9.286 -1.786 21.132 1.00 82.06 69 SER A C 1
ATOM 528 O O . SER A 1 69 ? -9.642 -2.268 22.207 1.00 82.06 69 SER A O 1
ATOM 530 N N . ARG A 1 70 ? -8.676 -0.593 21.063 1.00 81.38 70 ARG A N 1
ATOM 531 C CA . ARG A 1 70 ? -8.392 0.248 22.238 1.00 81.38 70 ARG A CA 1
ATOM 532 C C . ARG A 1 70 ? -9.672 0.695 22.940 1.00 81.38 70 ARG A C 1
ATOM 534 O O . ARG A 1 70 ? -9.750 0.622 24.161 1.00 81.38 70 ARG A O 1
ATOM 541 N N . ALA A 1 71 ? -10.692 1.101 22.183 1.00 78.75 71 ALA A N 1
ATOM 542 C CA . ALA A 1 71 ? -11.989 1.491 22.738 1.00 78.75 71 ALA A CA 1
ATOM 543 C C . ALA A 1 71 ? -12.701 0.332 23.461 1.00 78.75 71 ALA A C 1
ATOM 545 O O . ALA A 1 71 ? -13.432 0.565 24.421 1.00 78.75 71 ALA A O 1
ATOM 546 N N . LYS A 1 72 ? -12.470 -0.914 23.026 1.00 78.38 72 LYS A N 1
ATOM 547 C CA . LYS A 1 72 ? -13.003 -2.130 23.663 1.00 78.38 72 LYS A CA 1
ATOM 548 C C . LYS A 1 72 ? -12.151 -2.649 24.826 1.00 78.38 72 LYS A C 1
ATOM 550 O O . LYS A 1 72 ? -12.595 -3.547 25.533 1.00 78.38 72 LYS A O 1
ATOM 555 N N . GLY A 1 73 ? -10.968 -2.073 25.056 1.00 72.12 73 GLY A N 1
ATOM 556 C CA . GLY A 1 73 ? -10.035 -2.511 26.097 1.00 72.12 73 GLY A CA 1
ATOM 557 C C . GLY A 1 73 ? -9.280 -3.802 25.762 1.00 72.12 73 GLY A C 1
ATOM 558 O O . GLY A 1 73 ? -8.667 -4.386 26.655 1.00 72.12 73 GLY A O 1
ATOM 559 N N . ASP A 1 74 ? -9.312 -4.236 24.49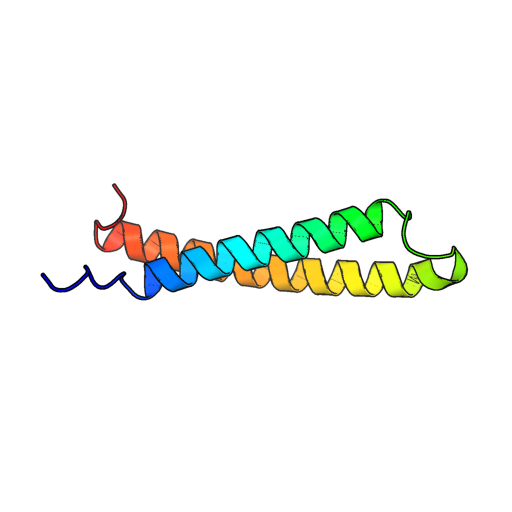7 1.00 66.62 74 ASP A N 1
ATOM 560 C CA . ASP A 1 74 ? -8.644 -5.451 24.011 1.00 66.62 74 ASP A CA 1
ATOM 561 C C . ASP A 1 74 ? -7.125 -5.239 23.820 1.00 66.62 74 ASP A C 1
ATOM 563 O O . ASP A 1 74 ? -6.339 -6.182 23.911 1.00 66.62 74 ASP A O 1
ATOM 567 N N . LEU A 1 75 ? -6.702 -3.988 23.607 1.00 57.69 75 LEU A N 1
ATOM 568 C CA . LEU A 1 75 ? -5.305 -3.542 23.572 1.00 57.69 75 LEU A CA 1
ATOM 569 C C . LEU A 1 75 ? -5.099 -2.499 24.683 1.00 57.69 75 LEU A C 1
ATOM 571 O O . LEU A 1 75 ? -5.639 -1.395 24.584 1.00 57.69 75 LEU A O 1
ATOM 575 N N . LYS A 1 76 ? -4.352 -2.861 25.736 1.00 51.88 76 LYS A N 1
ATOM 576 C CA . LYS A 1 76 ? -3.886 -1.938 26.790 1.00 51.88 76 LYS A CA 1
ATOM 577 C C . LYS A 1 76 ? -2.585 -1.256 26.392 1.00 51.88 76 LYS A C 1
ATOM 579 O O . LYS A 1 76 ? -1.718 -1.955 25.826 1.00 51.88 76 LYS A O 1
#

Nearest PDB structures (foldseek):
  6snr-assembly1_A  TM=8.813E-01  e=1.351E+00  Staphylococcus aureus
  3q84-assembly1_B  TM=7.950E-01  e=1.618E+00  Homo sapiens
  4bne-assembly1_B  TM=7.209E-01  e=6.450E+00  Gallus gallus
  2efk-assembly1_A-2  TM=5.803E-01  e=8.203E+00  Homo sapiens

Mean predicted aligned error: 6.83 Å

Secondary structure (DSSP, 8-state):
-PPP---HHHHHHHHHHHHHHHHHHHHHHHHTT-SS-GGGHHHHHHHHHHHHHHHHHHHHHHHHHHHHHHHHTS--